Protein AF-A0A3D5RNF2-F1 (afdb_monomer)

Mean predicted aligned error: 14.98 Å

Radius of gyration: 21.88 Å; Cα contacts (8 Å, |Δi|>4): 64; chains: 1; bounding box: 48×27×58 Å

Nearest PDB structures (foldseek):
  5d80-assembly1_G  TM=3.522E-01  e=6.491E+00  Saccharomyces cerevisiae S288C
  8yt8-assembly1_G  TM=2.826E-01  e=9.475E+00  Mus musculus

Sequence (80 aa):
MKASSIFFAVFAAITAAVFIFAPDRLPSGVGITPVPIEAYARPSIFGQGQVAGLKNSTGKTLHNVEISLFEADGKMIKGA

Solvent-accessible surface area (backbone atoms only — not comparable to full-atom values): 5378 Å² total; per-residue (Å²): 133,83,82,54,69,64,58,56,53,52,50,50,52,53,51,52,48,39,60,73,77,38,50,88,75,43,63,95,81,54,68,89,73,87,70,70,72,46,79,45,79,41,78,30,92,82,79,66,65,73,38,80,46,79,42,60,85,79,76,66,87,86,75,92,79,77,50,74,43,62,46,98,88,68,51,75,76,50,75,93

Secondary structure (DSSP, 8-state):
----HHHHHHHHHHHHHHHHH-GGGS-TTSS--PPPEEEEEEE-TTSSSEEEEEEETT-PPP-S---EEE-TTS-EEEE-

Structure (mmCIF, N/CA/C/O backbone):
data_AF-A0A3D5RNF2-F1
#
_entry.id   AF-A0A3D5RNF2-F1
#
loop_
_atom_site.group_PDB
_atom_site.id
_atom_site.type_symbol
_atom_site.label_atom_id
_atom_site.label_alt_id
_atom_site.label_comp_id
_atom_site.label_asym_id
_atom_site.label_entity_id
_atom_site.label_seq_id
_atom_site.pdbx_PDB_ins_code
_atom_site.Cartn_x
_atom_site.Cartn_y
_atom_site.Cartn_z
_atom_site.occupancy
_atom_site.B_iso_or_equiv
_atom_site.auth_seq_id
_atom_site.auth_comp_id
_atom_site.auth_asym_id
_atom_site.auth_atom_id
_atom_site.pdbx_PDB_model_num
ATOM 1 N N . MET A 1 1 ? 23.433 -22.522 -30.690 1.00 49.72 1 MET A N 1
ATOM 2 C CA . MET A 1 1 ? 23.240 -21.113 -31.102 1.00 49.72 1 MET A CA 1
ATOM 3 C C . MET A 1 1 ? 23.933 -20.229 -30.072 1.00 49.72 1 MET A C 1
ATOM 5 O O . MET A 1 1 ? 23.597 -20.348 -28.902 1.00 49.72 1 MET A O 1
ATOM 9 N N . LYS A 1 2 ? 24.950 -19.437 -30.444 1.00 53.69 2 LYS A N 1
ATOM 10 C CA . LYS A 1 2 ? 25.601 -18.509 -29.499 1.00 53.69 2 LYS A CA 1
ATOM 11 C C . LYS A 1 2 ? 24.617 -17.376 -29.215 1.00 53.69 2 LYS A 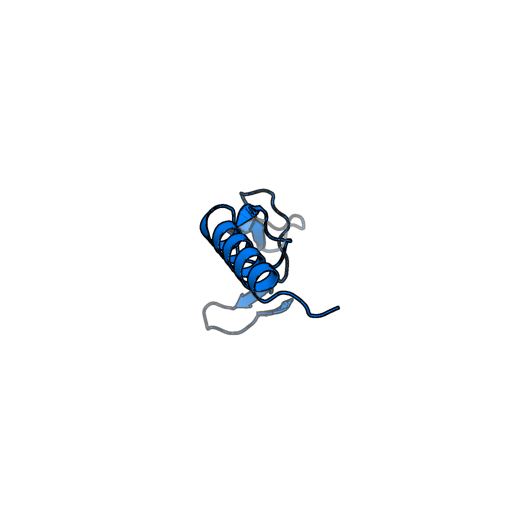C 1
ATOM 13 O O . LYS A 1 2 ? 24.240 -16.672 -30.147 1.00 53.69 2 LYS A O 1
ATOM 18 N N . ALA A 1 3 ? 24.172 -17.236 -27.968 1.00 55.69 3 ALA A N 1
ATOM 19 C CA . ALA A 1 3 ? 23.357 -16.098 -27.571 1.00 55.69 3 ALA A CA 1
ATOM 20 C C . ALA A 1 3 ? 24.184 -14.826 -27.818 1.00 55.69 3 ALA A C 1
ATOM 22 O O . ALA A 1 3 ? 25.239 -14.631 -27.217 1.00 55.69 3 ALA A O 1
ATOM 23 N N . SER A 1 4 ? 23.768 -14.036 -28.807 1.00 66.50 4 SER A N 1
ATOM 24 C CA . SER A 1 4 ? 24.463 -12.817 -29.217 1.00 66.50 4 SER A CA 1
ATOM 25 C C . SER A 1 4 ? 24.479 -11.839 -28.042 1.00 66.50 4 SER A C 1
ATOM 27 O O . SER A 1 4 ? 23.420 -11.520 -27.509 1.00 66.50 4 SER A O 1
ATOM 29 N N . SER A 1 5 ? 25.655 -11.355 -27.624 1.00 72.12 5 SER A N 1
ATOM 30 C CA . SER A 1 5 ? 25.787 -10.414 -26.495 1.00 72.12 5 SER A CA 1
ATOM 31 C C . SER A 1 5 ? 24.965 -9.133 -26.687 1.00 72.12 5 SER A C 1
ATOM 33 O O . SER A 1 5 ? 24.537 -8.513 -25.716 1.00 72.12 5 SER A O 1
ATOM 35 N N . ILE A 1 6 ? 24.671 -8.789 -27.943 1.00 80.81 6 ILE A N 1
ATOM 36 C CA . ILE A 1 6 ? 23.814 -7.669 -28.336 1.00 80.81 6 ILE A CA 1
ATOM 37 C C . ILE A 1 6 ? 22.383 -7.871 -27.828 1.00 80.81 6 ILE A C 1
ATOM 39 O O . ILE A 1 6 ? 21.768 -6.923 -27.351 1.00 80.81 6 ILE A O 1
ATOM 43 N N . PHE A 1 7 ? 21.861 -9.101 -27.872 1.00 81.75 7 PHE A N 1
ATOM 44 C CA . PHE A 1 7 ? 20.511 -9.397 -27.391 1.00 81.75 7 PHE A CA 1
ATOM 45 C C . PHE A 1 7 ? 20.372 -9.072 -25.899 1.00 81.75 7 PHE A C 1
ATOM 47 O O . PHE A 1 7 ? 19.434 -8.385 -25.502 1.00 81.75 7 PHE A O 1
ATOM 54 N N . PHE A 1 8 ? 21.340 -9.495 -25.082 1.00 82.69 8 PHE A N 1
ATOM 55 C CA . PHE A 1 8 ? 21.324 -9.214 -23.646 1.00 82.69 8 PHE A CA 1
ATOM 56 C C . PHE A 1 8 ? 21.511 -7.728 -23.335 1.00 82.69 8 PHE A C 1
ATOM 58 O O . PHE A 1 8 ? 20.852 -7.217 -22.434 1.00 82.69 8 PHE A O 1
ATOM 65 N N . ALA A 1 9 ? 22.352 -7.020 -24.095 1.00 83.31 9 ALA A N 1
ATOM 66 C CA . ALA A 1 9 ? 22.541 -5.580 -23.927 1.00 83.31 9 ALA A CA 1
ATOM 67 C C . ALA A 1 9 ? 21.254 -4.792 -24.229 1.00 83.31 9 ALA A C 1
ATOM 69 O O . ALA A 1 9 ? 20.852 -3.931 -23.445 1.00 83.31 9 ALA A O 1
ATOM 70 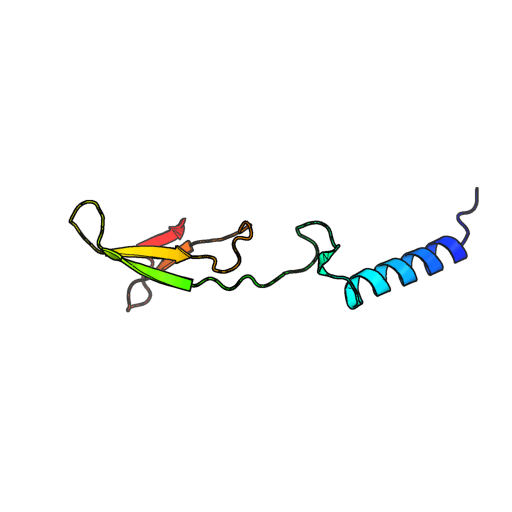N N . VAL A 1 10 ? 20.567 -5.129 -25.325 1.00 85.62 10 VAL A N 1
ATOM 71 C CA . VAL A 1 10 ? 19.285 -4.508 -25.694 1.00 85.62 10 VAL A CA 1
ATOM 72 C C . VAL A 1 10 ? 18.204 -4.846 -24.668 1.00 85.62 10 VAL A C 1
ATOM 74 O O . VAL A 1 10 ? 17.470 -3.961 -24.231 1.00 85.62 10 VAL A O 1
ATOM 77 N N . PHE A 1 11 ? 18.135 -6.102 -24.224 1.00 85.56 11 PHE A N 1
ATOM 78 C CA . PHE A 1 11 ? 17.177 -6.526 -23.206 1.00 85.56 11 PHE A CA 1
ATOM 79 C C . PHE A 1 11 ? 17.383 -5.791 -21.872 1.00 85.56 11 PHE A C 1
ATOM 81 O O . PHE A 1 11 ? 16.417 -5.313 -21.273 1.00 85.56 11 PHE A O 1
ATOM 88 N N . ALA A 1 12 ? 18.633 -5.636 -21.427 1.00 85.44 12 ALA A N 1
ATOM 89 C CA . ALA A 1 12 ? 18.960 -4.909 -20.203 1.00 85.44 12 ALA A CA 1
ATOM 90 C C . ALA A 1 12 ? 18.580 -3.422 -20.294 1.00 85.44 12 ALA A C 1
ATOM 92 O O . ALA A 1 12 ? 18.004 -2.881 -19.350 1.00 85.44 12 ALA A O 1
ATOM 93 N N . ALA A 1 13 ? 18.833 -2.779 -21.439 1.00 87.38 13 ALA A N 1
ATOM 94 C CA . ALA A 1 13 ? 18.468 -1.381 -21.666 1.00 87.38 13 ALA A CA 1
ATOM 95 C C . ALA A 1 13 ?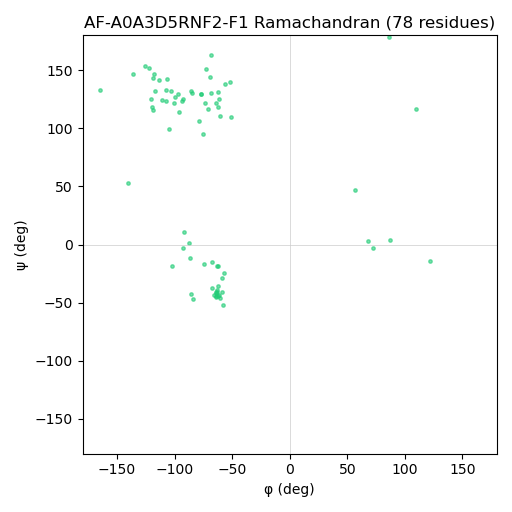 16.945 -1.163 -21.634 1.00 87.38 13 ALA A C 1
ATOM 97 O O . ALA A 1 13 ? 16.467 -0.240 -20.975 1.00 87.38 13 ALA A O 1
ATOM 98 N N . ILE A 1 14 ? 16.175 -2.042 -22.288 1.00 86.19 14 ILE A N 1
ATOM 99 C CA . ILE A 1 14 ? 14.705 -1.994 -22.257 1.00 86.19 14 ILE A CA 1
ATOM 100 C C . ILE A 1 14 ? 14.197 -2.206 -20.830 1.00 86.19 14 ILE A C 1
ATOM 102 O O . ILE A 1 14 ? 13.336 -1.461 -20.366 1.00 86.19 14 ILE A O 1
ATOM 106 N N . THR A 1 15 ? 14.762 -3.182 -20.117 1.00 82.31 15 THR A N 1
ATOM 107 C CA . THR A 1 15 ? 14.392 -3.469 -18.727 1.00 82.31 15 THR A CA 1
ATOM 108 C C . THR A 1 15 ? 14.613 -2.234 -17.852 1.00 82.31 15 THR A C 1
ATOM 110 O O . THR A 1 15 ? 13.672 -1.770 -17.214 1.00 82.31 15 THR A O 1
ATOM 113 N N . ALA A 1 16 ? 15.805 -1.630 -17.889 1.00 83.44 16 ALA A N 1
ATOM 114 C CA . ALA A 1 16 ? 16.110 -0.421 -17.123 1.00 83.44 16 ALA A CA 1
ATOM 115 C C . ALA A 1 16 ? 15.170 0.751 -17.462 1.00 83.44 16 ALA A C 1
ATOM 117 O O . ALA A 1 16 ? 14.696 1.442 -16.561 1.00 83.44 16 ALA A O 1
ATOM 118 N N . ALA A 1 17 ? 14.844 0.948 -18.742 1.00 83.44 17 ALA A N 1
ATOM 119 C CA . ALA A 1 17 ? 13.922 1.999 -19.163 1.00 83.44 17 ALA A CA 1
ATOM 120 C C . ALA A 1 17 ? 12.503 1.796 -18.601 1.00 83.44 17 ALA A C 1
ATOM 122 O O . ALA A 1 17 ? 11.884 2.758 -18.150 1.00 83.44 17 ALA A O 1
ATOM 123 N N . VAL A 1 18 ? 11.998 0.558 -18.569 1.00 80.19 18 VAL A N 1
ATOM 124 C CA . VAL A 1 18 ? 10.684 0.249 -17.976 1.00 80.19 18 VAL A CA 1
ATOM 125 C C . VAL A 1 18 ? 10.680 0.538 -16.474 1.00 80.19 18 VAL A C 1
ATOM 127 O O . VAL A 1 18 ? 9.727 1.139 -15.984 1.00 80.19 18 VAL A O 1
ATOM 130 N N . PHE A 1 19 ? 11.758 0.199 -15.760 1.00 76.12 19 PHE A N 1
ATOM 131 C CA . PHE A 1 19 ? 11.887 0.499 -14.329 1.00 76.12 19 PHE A CA 1
ATOM 132 C C . PHE A 1 19 ? 11.884 2.004 -14.020 1.00 76.12 19 PHE A C 1
ATOM 134 O O . PHE A 1 19 ? 11.343 2.405 -12.992 1.00 76.12 19 PHE A O 1
ATOM 141 N N . ILE A 1 20 ? 12.469 2.834 -14.890 1.00 76.81 20 ILE A N 1
ATOM 142 C CA . ILE A 1 20 ? 12.569 4.288 -14.676 1.00 76.81 20 ILE A CA 1
ATOM 143 C C . ILE A 1 20 ? 11.291 5.013 -15.118 1.00 76.81 20 ILE A C 1
ATOM 145 O O . ILE A 1 20 ? 10.785 5.866 -14.394 1.00 76.81 20 ILE A O 1
ATOM 149 N N . PHE A 1 21 ? 10.776 4.699 -16.310 1.00 76.94 21 PHE A N 1
ATOM 150 C CA . PHE A 1 21 ? 9.726 5.494 -16.962 1.00 76.94 21 PHE A CA 1
ATOM 151 C C . PHE A 1 21 ? 8.321 4.899 -16.859 1.00 76.94 21 PHE A C 1
ATOM 153 O O . PHE A 1 21 ? 7.346 5.611 -17.089 1.00 76.94 21 PHE A O 1
ATOM 160 N N . ALA A 1 22 ? 8.191 3.609 -16.552 1.00 72.62 22 ALA A N 1
ATOM 161 C CA . ALA A 1 22 ? 6.896 2.939 -16.468 1.00 72.62 22 ALA A CA 1
ATOM 162 C C . ALA A 1 22 ? 6.825 1.944 -15.294 1.00 72.62 22 ALA A C 1
ATOM 164 O O . ALA A 1 22 ? 6.441 0.788 -15.505 1.00 72.62 22 ALA A O 1
ATOM 165 N N . PRO A 1 23 ? 7.151 2.374 -14.057 1.00 65.00 23 PRO A N 1
ATOM 166 C CA . PRO A 1 23 ? 7.137 1.490 -12.892 1.00 65.00 23 PRO A CA 1
ATOM 167 C C . PRO A 1 23 ? 5.753 0.872 -12.638 1.00 65.00 23 PRO A C 1
ATOM 169 O O . PRO A 1 23 ? 5.668 -0.262 -12.185 1.00 65.00 23 PRO A O 1
ATOM 172 N N . ASP A 1 24 ? 4.667 1.551 -13.023 1.00 64.19 24 ASP A N 1
ATOM 173 C CA . ASP A 1 24 ? 3.292 1.040 -12.899 1.00 64.19 24 ASP A CA 1
ATOM 174 C C . ASP A 1 24 ? 2.982 -0.164 -13.809 1.00 64.19 24 ASP A C 1
ATOM 176 O O . ASP A 1 24 ? 1.961 -0.827 -13.631 1.00 64.19 24 ASP A O 1
ATOM 180 N N . ARG A 1 25 ? 3.828 -0.442 -14.813 1.00 68.94 25 ARG A N 1
ATOM 181 C CA . ARG A 1 25 ? 3.686 -1.595 -15.723 1.00 68.94 25 ARG A CA 1
ATOM 182 C C . ARG A 1 25 ? 4.450 -2.827 -15.250 1.00 68.94 25 ARG A C 1
ATOM 184 O O . ARG A 1 25 ? 4.397 -3.864 -15.913 1.00 68.94 25 ARG A O 1
ATOM 191 N N . LEU A 1 26 ? 5.183 -2.716 -14.146 1.00 65.44 26 LEU A N 1
ATOM 192 C CA . LEU A 1 26 ? 5.851 -3.855 -13.540 1.00 65.44 26 LEU A CA 1
ATOM 193 C C . LEU A 1 26 ? 4.799 -4.804 -12.934 1.00 65.44 26 LEU A C 1
ATOM 195 O O . LEU A 1 26 ? 3.768 -4.343 -12.437 1.00 65.44 26 LEU A O 1
ATOM 199 N N . PRO A 1 27 ? 5.020 -6.132 -12.981 1.00 60.03 27 PRO A N 1
ATOM 200 C CA . PRO A 1 27 ? 4.1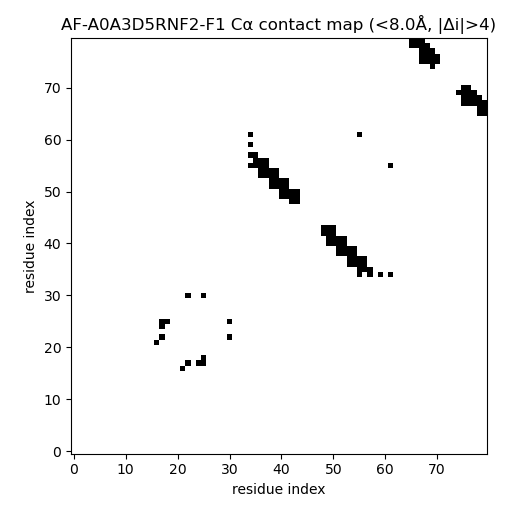37 -7.092 -12.328 1.00 60.03 27 PRO A CA 1
ATOM 201 C C . PRO A 1 27 ? 3.931 -6.710 -10.861 1.00 60.03 27 PRO A C 1
ATOM 203 O O . PRO A 1 27 ? 4.886 -6.317 -10.189 1.00 60.03 27 PRO A O 1
ATOM 206 N N . SER A 1 28 ? 2.701 -6.846 -10.359 1.00 53.50 28 SER A N 1
ATOM 207 C CA . SER A 1 28 ? 2.367 -6.568 -8.959 1.00 53.50 28 SER A CA 1
ATOM 208 C C . SER A 1 28 ? 3.342 -7.3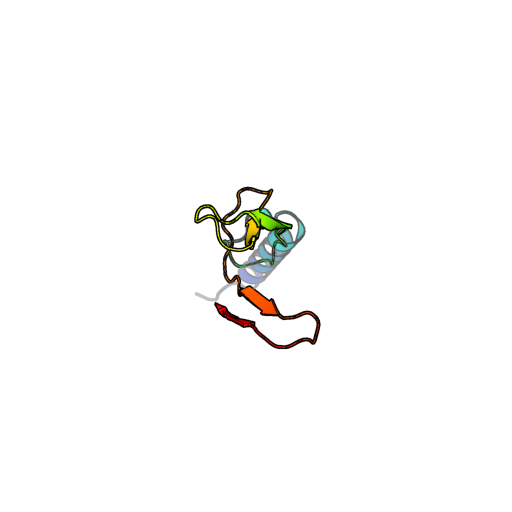06 -8.032 1.00 53.50 28 SER A C 1
ATOM 210 O O . SER A 1 28 ? 3.322 -8.535 -7.977 1.00 53.50 28 SER A O 1
ATOM 212 N N . GLY A 1 29 ? 4.220 -6.563 -7.351 1.00 53.38 29 GLY A N 1
ATOM 213 C CA . GLY A 1 29 ? 5.291 -7.106 -6.504 1.00 53.38 29 GLY A CA 1
ATOM 214 C C . GLY A 1 29 ? 6.709 -6.676 -6.896 1.00 53.38 29 GLY A C 1
ATOM 215 O O . GLY A 1 29 ? 7.621 -6.809 -6.083 1.00 53.38 29 GLY A O 1
ATOM 216 N N . VAL A 1 30 ? 6.912 -6.115 -8.093 1.00 51.69 30 VAL A N 1
ATOM 217 C CA . VAL A 1 30 ? 8.189 -5.516 -8.504 1.00 51.69 30 VAL A CA 1
ATOM 218 C C . VAL A 1 30 ? 8.044 -3.996 -8.456 1.00 51.69 30 VAL A C 1
ATOM 220 O O . VAL A 1 30 ? 7.471 -3.384 -9.348 1.00 51.69 30 VAL A O 1
ATOM 223 N N . GLY A 1 31 ? 8.536 -3.398 -7.372 1.00 52.44 31 GLY A N 1
ATOM 224 C CA . GLY A 1 31 ? 8.316 -1.991 -7.039 1.00 52.44 31 GLY A CA 1
ATOM 225 C C . GLY A 1 31 ? 7.391 -1.866 -5.834 1.00 52.44 31 GLY A C 1
ATOM 226 O O . GLY A 1 31 ? 6.235 -2.279 -5.864 1.00 52.44 31 GLY A O 1
ATOM 227 N N . ILE A 1 32 ? 7.916 -1.313 -4.743 1.00 56.88 32 ILE A N 1
ATOM 228 C CA . ILE A 1 32 ? 7.113 -0.980 -3.569 1.00 56.88 32 ILE A CA 1
ATOM 229 C C . ILE A 1 32 ? 6.349 0.284 -3.953 1.00 56.88 32 ILE A C 1
ATOM 231 O O . ILE A 1 32 ? 6.909 1.374 -3.895 1.00 56.88 32 ILE A O 1
ATOM 235 N N . THR A 1 33 ? 5.109 0.163 -4.424 1.00 57.91 33 THR A N 1
ATOM 236 C CA . THR A 1 33 ? 4.243 1.339 -4.542 1.00 57.91 33 THR A CA 1
ATOM 237 C C . THR A 1 33 ? 3.705 1.625 -3.143 1.00 57.91 33 THR A C 1
ATOM 239 O O . THR A 1 33 ? 2.871 0.851 -2.668 1.00 57.91 33 THR A O 1
ATOM 242 N N . PRO A 1 34 ? 4.175 2.671 -2.438 1.00 58.62 34 PRO A N 1
ATOM 243 C CA . PRO A 1 34 ? 3.609 3.009 -1.146 1.00 58.62 34 PRO A CA 1
ATOM 244 C C . PRO A 1 34 ? 2.140 3.366 -1.357 1.00 58.62 34 PRO A C 1
ATOM 246 O O . PRO A 1 34 ? 1.796 4.285 -2.100 1.00 58.62 34 PRO A O 1
ATOM 249 N N . VAL A 1 35 ? 1.265 2.588 -0.734 1.00 64.38 35 VAL A N 1
ATOM 250 C CA . VAL A 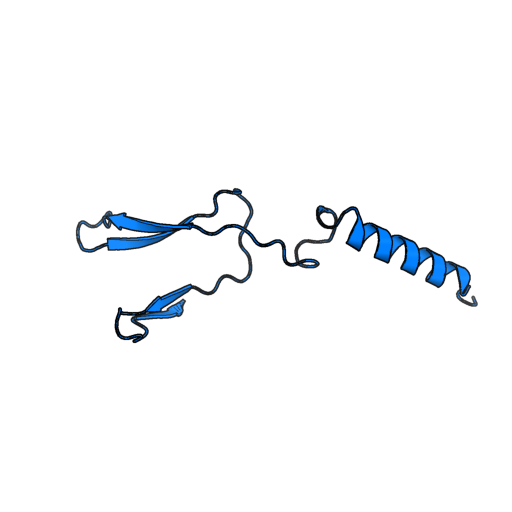1 35 ? -0.162 2.868 -0.710 1.00 64.38 35 VAL A CA 1
ATOM 251 C C . VAL A 1 35 ? -0.432 3.674 0.557 1.00 64.38 35 VAL A C 1
ATOM 253 O O . VAL A 1 35 ? -0.048 3.220 1.635 1.00 64.38 35 VAL A O 1
ATOM 256 N N . PRO A 1 36 ? -1.059 4.858 0.472 1.00 63.62 36 PRO A N 1
ATOM 257 C CA . PRO A 1 36 ? -1.448 5.592 1.665 1.00 63.62 36 PRO A CA 1
ATOM 258 C C . PRO A 1 36 ? -2.492 4.779 2.439 1.00 63.62 36 PRO A C 1
ATOM 260 O O . PRO A 1 36 ? -3.545 4.418 1.907 1.00 63.62 36 PRO A O 1
ATOM 263 N N . ILE A 1 37 ? -2.174 4.475 3.696 1.00 70.31 37 ILE A N 1
ATOM 264 C CA . ILE A 1 37 ? -3.064 3.788 4.629 1.00 70.31 37 ILE A CA 1
ATOM 265 C C . ILE A 1 37 ? -3.469 4.796 5.699 1.00 70.31 37 ILE A C 1
ATOM 267 O O . ILE A 1 37 ? -2.621 5.379 6.371 1.00 70.31 37 ILE A O 1
ATOM 271 N N . GLU A 1 38 ? -4.771 4.985 5.863 1.00 73.44 38 GLU A N 1
ATOM 272 C CA . GLU A 1 38 ? -5.340 5.815 6.920 1.00 73.44 38 GLU A CA 1
ATOM 273 C C . GLU A 1 38 ? -5.842 4.910 8.046 1.00 73.44 38 GLU A C 1
ATOM 275 O O . GLU A 1 38 ? -6.697 4.045 7.831 1.00 73.44 38 GLU A O 1
ATOM 280 N N . ALA A 1 39 ? -5.315 5.105 9.255 1.00 74.88 39 ALA A N 1
ATOM 281 C CA . ALA A 1 39 ? -5.848 4.477 10.456 1.00 74.88 39 ALA A CA 1
ATOM 282 C C . ALA A 1 39 ? -6.989 5.337 11.011 1.00 74.88 39 ALA A C 1
ATOM 284 O O . ALA A 1 39 ? -6.848 6.551 11.156 1.00 74.88 39 ALA A O 1
ATOM 285 N N . TYR A 1 40 ? -8.120 4.715 11.331 1.00 76.69 40 TYR A N 1
ATOM 286 C CA . TYR A 1 40 ? -9.264 5.404 11.918 1.00 76.69 40 TYR A CA 1
ATOM 287 C C . TYR A 1 40 ? -9.858 4.589 13.063 1.00 76.69 40 TYR A C 1
ATOM 289 O O . TYR A 1 40 ? -9.874 3.359 13.032 1.00 76.69 40 TYR A O 1
ATOM 297 N N . ALA A 1 41 ? -10.378 5.281 14.072 1.00 75.56 41 ALA A N 1
ATOM 298 C CA . ALA A 1 41 ? -11.183 4.675 15.122 1.00 75.56 41 ALA A CA 1
ATOM 299 C C . ALA A 1 41 ? -12.660 4.859 14.771 1.00 75.56 41 ALA A C 1
ATOM 301 O O . ALA A 1 41 ? -13.098 5.970 14.462 1.00 75.56 41 ALA A O 1
ATOM 302 N N . ARG A 1 42 ? -13.441 3.780 14.817 1.00 76.19 42 ARG A N 1
ATOM 303 C CA . ARG A 1 42 ? -14.901 3.852 14.705 1.00 76.19 42 ARG A CA 1
ATOM 304 C C . ARG A 1 42 ? -15.575 3.244 15.935 1.00 76.19 42 ARG A C 1
ATOM 306 O O . ARG A 1 42 ? -15.016 2.321 16.533 1.00 76.19 42 ARG A O 1
ATOM 313 N N . PRO A 1 43 ? -16.784 3.697 16.298 1.00 74.44 43 PRO A N 1
ATOM 314 C CA . PRO A 1 43 ? -17.590 3.014 17.300 1.00 74.44 43 PRO A CA 1
ATOM 315 C C . PRO A 1 43 ? -17.821 1.555 16.894 1.00 74.44 43 PRO A C 1
ATOM 317 O O . PRO A 1 43 ? -18.074 1.257 15.721 1.00 74.44 43 PRO A O 1
ATOM 320 N N . SER A 1 44 ? -17.722 0.638 17.853 1.00 72.88 44 SER A N 1
ATOM 321 C CA . SER A 1 44 ? -18.092 -0.755 17.624 1.00 72.88 44 SER A CA 1
ATOM 322 C C . SER A 1 44 ? -19.579 -0.860 17.285 1.00 72.88 44 SER A C 1
ATOM 324 O O . SER A 1 44 ? -20.431 -0.338 18.000 1.00 72.88 44 SER A O 1
ATOM 326 N N . ILE A 1 45 ? -19.894 -1.593 16.216 1.00 70.75 45 ILE A N 1
ATOM 327 C CA . ILE A 1 45 ? -21.276 -1.912 15.815 1.00 70.75 45 ILE A CA 1
ATOM 328 C C . ILE A 1 45 ? -21.999 -2.766 16.868 1.00 70.75 45 ILE A C 1
ATOM 330 O O . ILE A 1 45 ? -23.223 -2.805 16.886 1.00 70.75 45 ILE A O 1
ATOM 334 N N . PHE A 1 46 ? -21.251 -3.414 17.768 1.00 73.44 46 PHE A N 1
ATOM 335 C CA . PHE A 1 46 ? -21.784 -4.216 18.870 1.00 73.44 46 PHE A CA 1
ATOM 336 C C . PHE A 1 46 ? -21.962 -3.417 20.173 1.00 73.44 46 PHE A C 1
ATOM 338 O O . PHE A 1 46 ? -22.181 -4.002 21.229 1.00 73.44 46 PHE A O 1
ATOM 345 N N . GLY A 1 47 ? -21.843 -2.084 20.132 1.00 60.12 47 GLY A N 1
ATOM 346 C CA . GLY A 1 47 ? -22.137 -1.211 21.275 1.00 60.12 47 GLY A CA 1
ATOM 347 C C . GLY A 1 47 ? -21.115 -1.250 22.418 1.00 60.12 47 GLY A C 1
ATOM 348 O O . GLY A 1 47 ? -21.240 -0.477 23.363 1.00 60.12 47 GLY A O 1
ATOM 349 N N . GLN A 1 48 ? -20.081 -2.091 22.334 1.00 64.88 48 GLN A N 1
ATOM 350 C CA . GLN A 1 48 ? -18.970 -2.125 23.285 1.00 64.88 48 GLN A CA 1
ATOM 351 C C . GLN A 1 48 ? -17.643 -1.833 22.579 1.00 64.88 48 GLN A C 1
ATOM 353 O O . GLN A 1 48 ? -17.217 -2.575 21.692 1.00 64.88 48 GLN A O 1
ATOM 358 N N . GLY A 1 49 ? -16.991 -0.746 22.998 1.00 69.75 49 GLY A N 1
ATOM 359 C CA . GLY A 1 49 ? -15.628 -0.387 22.603 1.00 69.75 49 GLY A CA 1
ATOM 360 C C . GLY A 1 49 ? -15.491 0.413 21.303 1.00 69.75 49 GLY A C 1
ATOM 361 O O . GLY A 1 49 ? -16.460 0.733 20.610 1.00 69.75 49 GLY A O 1
ATOM 362 N N . GLN A 1 50 ? -14.241 0.747 20.983 1.00 67.06 50 GLN A N 1
ATOM 363 C CA . GLN A 1 50 ? -13.831 1.339 19.711 1.00 67.06 50 GLN A CA 1
ATOM 364 C C . GLN A 1 50 ? -13.101 0.286 18.878 1.00 67.06 50 GLN A C 1
ATOM 366 O O . GLN A 1 50 ? -12.353 -0.533 19.409 1.00 67.06 50 GLN A O 1
ATOM 371 N N . VAL A 1 51 ? -13.324 0.306 17.568 1.00 72.88 51 VAL A N 1
ATOM 372 C CA . VAL A 1 51 ? -12.637 -0.556 16.608 1.00 72.88 51 VAL A CA 1
ATOM 373 C C . VAL A 1 51 ? -11.658 0.304 15.826 1.00 72.88 51 VAL A C 1
ATOM 375 O O . VAL A 1 51 ? -12.064 1.280 15.192 1.00 72.88 51 VAL A O 1
ATOM 378 N N . ALA A 1 52 ? -10.382 -0.070 15.855 1.00 74.06 52 ALA A N 1
ATOM 379 C CA . ALA A 1 52 ? -9.390 0.464 14.935 1.00 74.06 52 ALA A CA 1
ATOM 380 C C . ALA A 1 52 ? -9.565 -0.206 13.566 1.00 74.06 52 ALA A C 1
ATOM 382 O O . ALA A 1 52 ? -9.667 -1.430 13.469 1.00 74.06 52 ALA A O 1
ATOM 383 N N . GLY A 1 53 ? -9.635 0.599 12.515 1.00 72.44 53 GLY A N 1
ATOM 384 C CA . GLY A 1 53 ? -9.710 0.149 11.134 1.00 72.44 53 GLY A CA 1
ATOM 385 C C . GLY A 1 53 ? -8.605 0.779 10.302 1.00 72.44 53 GLY A C 1
ATOM 386 O O . GLY A 1 53 ? -8.130 1.875 10.598 1.00 72.44 53 GLY A O 1
ATOM 387 N N . LEU A 1 54 ? -8.221 0.084 9.237 1.00 75.88 54 LEU A N 1
ATOM 388 C CA . LEU A 1 54 ? -7.342 0.610 8.200 1.00 75.88 54 LEU A CA 1
ATOM 389 C C . LEU A 1 54 ? -8.179 0.873 6.951 1.00 75.88 54 LEU A C 1
ATOM 391 O O . LEU A 1 54 ? -8.990 0.032 6.548 1.00 75.88 54 LEU A O 1
ATOM 395 N N . LYS A 1 55 ? -8.013 2.047 6.348 1.00 74.75 55 LYS A N 1
ATOM 396 C CA . LYS A 1 55 ? -8.642 2.414 5.081 1.00 74.75 55 LYS A CA 1
ATOM 397 C C . LYS A 1 55 ? -7.561 2.665 4.046 1.00 74.75 55 LYS A C 1
ATOM 399 O O . LYS A 1 55 ? -6.621 3.414 4.286 1.00 74.75 55 LYS A O 1
ATOM 404 N N . ASN A 1 56 ? -7.740 2.072 2.872 1.00 77.38 56 ASN A N 1
ATOM 405 C CA . ASN A 1 56 ? -6.983 2.444 1.689 1.00 77.38 56 ASN A CA 1
ATOM 406 C C . ASN A 1 56 ? -7.806 3.434 0.853 1.00 77.38 56 ASN A C 1
ATOM 408 O O . ASN A 1 56 ? -8.846 3.063 0.304 1.00 77.38 56 ASN A O 1
ATOM 412 N N . SER A 1 57 ? -7.343 4.678 0.732 1.00 70.19 57 SER A N 1
ATOM 413 C CA . SER A 1 57 ? -8.005 5.724 -0.060 1.00 70.19 57 SER A CA 1
ATOM 414 C C . SER A 1 57 ? -7.846 5.541 -1.576 1.00 70.19 57 SER A C 1
ATOM 416 O O . SER A 1 57 ? -8.623 6.104 -2.343 1.00 70.19 57 SER A O 1
ATOM 418 N N . THR A 1 58 ? -6.898 4.712 -2.023 1.00 70.56 58 THR A N 1
ATOM 419 C CA . THR A 1 58 ? -6.619 4.470 -3.453 1.00 70.56 58 THR A CA 1
ATOM 420 C C . THR A 1 58 ? -7.467 3.366 -4.083 1.00 70.56 58 THR A C 1
ATOM 422 O O . THR A 1 58 ? -7.425 3.187 -5.297 1.00 70.56 58 THR A O 1
ATOM 425 N N . GLY A 1 59 ? -8.189 2.577 -3.279 1.00 68.62 59 GLY A N 1
ATOM 426 C CA . GLY A 1 59 ? -8.968 1.428 -3.760 1.00 68.62 59 GLY A CA 1
ATOM 427 C C . GLY A 1 59 ? -8.134 0.252 -4.295 1.00 68.62 59 GLY A C 1
ATOM 428 O O . GLY A 1 59 ? -8.708 -0.729 -4.761 1.00 68.62 59 GLY A O 1
ATOM 429 N N . LYS A 1 60 ? -6.796 0.319 -4.229 1.00 71.25 60 LYS A N 1
ATOM 430 C CA . LYS A 1 60 ? -5.904 -0.786 -4.611 1.00 71.25 60 LYS A CA 1
ATOM 431 C C . LYS A 1 60 ? -5.944 -1.919 -3.575 1.00 71.25 60 LYS A C 1
ATOM 433 O O . LYS A 1 60 ? -6.147 -1.688 -2.383 1.00 71.25 60 LYS A O 1
ATOM 438 N N . THR A 1 61 ? -5.709 -3.153 -4.004 1.00 68.25 61 THR A N 1
ATOM 439 C CA . THR A 1 61 ? -5.564 -4.272 -3.066 1.00 68.25 61 THR A CA 1
ATOM 440 C C . THR A 1 61 ? -4.278 -4.103 -2.261 1.00 68.25 61 THR A C 1
ATOM 442 O O . THR A 1 61 ? -3.214 -3.854 -2.827 1.00 68.25 61 THR A O 1
ATOM 445 N N . LEU A 1 62 ? -4.378 -4.220 -0.937 1.00 68.75 62 LEU A N 1
ATOM 446 C CA . LEU A 1 62 ? -3.212 -4.256 -0.064 1.00 68.75 62 LEU A CA 1
ATOM 447 C C . LEU A 1 62 ? -2.686 -5.695 0.006 1.00 68.75 62 LEU A C 1
ATOM 449 O O . LEU A 1 62 ? -3.451 -6.624 0.256 1.00 68.75 62 LEU A O 1
ATOM 453 N N . HIS A 1 63 ? -1.384 -5.869 -0.198 1.00 68.62 63 HIS A N 1
ATOM 454 C CA . HIS A 1 63 ? -0.687 -7.146 -0.046 1.00 68.62 63 HIS A CA 1
ATOM 455 C C . HIS A 1 63 ? 0.355 -7.008 1.068 1.00 68.62 63 HIS A C 1
ATOM 457 O O . HIS A 1 63 ? 0.941 -5.938 1.213 1.00 68.62 63 HIS A O 1
ATOM 463 N N . ASN A 1 64 ? 0.601 -8.084 1.824 1.00 68.44 64 ASN A N 1
ATOM 464 C CA . ASN A 1 64 ? 1.619 -8.143 2.886 1.00 68.44 64 ASN A CA 1
ATOM 465 C C . ASN A 1 64 ? 1.447 -7.072 3.981 1.00 68.44 64 ASN A C 1
ATOM 467 O O . ASN A 1 64 ? 2.404 -6.395 4.348 1.00 68.44 64 ASN A O 1
ATOM 471 N N . VAL A 1 65 ? 0.221 -6.897 4.482 1.00 66.62 65 VAL A N 1
ATOM 472 C CA . VAL A 1 65 ? -0.057 -5.988 5.604 1.00 66.62 65 VAL A CA 1
ATOM 473 C C . VAL A 1 65 ? -0.024 -6.773 6.906 1.00 66.62 65 VAL A C 1
ATOM 475 O O . VAL A 1 65 ? -0.793 -7.716 7.061 1.00 66.62 65 VAL A O 1
ATOM 478 N N . GLU A 1 66 ? 0.829 -6.347 7.831 1.00 68.31 66 GLU A N 1
ATOM 479 C CA . GLU A 1 66 ? 0.840 -6.799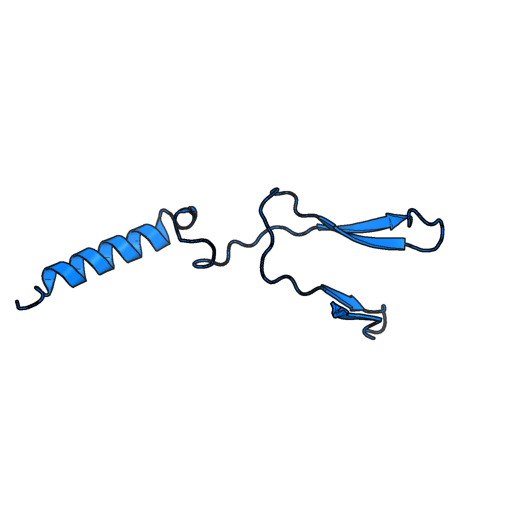 9.223 1.00 68.31 66 GLU A CA 1
ATOM 480 C C . GLU A 1 66 ? 0.204 -5.712 10.095 1.00 68.31 66 GLU A C 1
ATOM 482 O O . GLU A 1 66 ? 0.523 -4.525 9.941 1.00 68.31 66 GLU A O 1
ATOM 487 N N . ILE A 1 67 ? -0.724 -6.091 10.978 1.00 69.75 67 ILE A N 1
ATOM 488 C CA . ILE A 1 67 ? -1.430 -5.138 11.842 1.00 69.75 67 ILE A CA 1
ATOM 489 C C . ILE A 1 67 ? -1.126 -5.467 13.300 1.00 69.75 67 ILE A C 1
ATOM 491 O O . ILE A 1 67 ? -1.560 -6.492 13.824 1.00 69.75 67 ILE A O 1
ATOM 495 N N . SER A 1 68 ? -0.458 -4.535 13.978 1.00 71.31 68 SER A N 1
ATOM 496 C CA . SER A 1 68 ? -0.118 -4.650 15.398 1.00 71.31 68 SER A CA 1
ATOM 497 C C . SER A 1 68 ? -0.722 -3.496 16.190 1.00 71.31 68 SER A C 1
ATOM 499 O O . SER A 1 68 ? -0.520 -2.323 15.871 1.00 71.31 68 SER A O 1
ATOM 501 N N . LEU A 1 69 ? -1.489 -3.835 17.225 1.00 71.38 69 LEU A N 1
ATOM 502 C CA . LEU A 1 69 ? -2.104 -2.886 18.153 1.00 71.38 69 LEU A CA 1
ATOM 503 C C . LEU A 1 69 ? -1.272 -2.802 19.431 1.00 71.38 69 LEU A C 1
ATOM 505 O O . LEU A 1 69 ? -1.035 -3.824 20.077 1.00 71.38 69 LEU A O 1
ATOM 509 N N . PHE A 1 70 ? -0.891 -1.585 19.813 1.00 74.00 70 PHE A N 1
ATOM 510 C CA . PHE A 1 70 ? -0.120 -1.299 21.022 1.00 74.00 70 PHE A CA 1
ATOM 511 C C . PHE A 1 70 ? -0.913 -0.389 21.971 1.00 74.00 70 PHE A C 1
ATOM 513 O O . PHE A 1 70 ? -1.628 0.510 21.524 1.00 74.00 70 PHE A O 1
ATOM 520 N N . GLU A 1 71 ? -0.785 -0.622 23.276 1.00 76.00 71 GLU A N 1
ATOM 521 C CA . GLU A 1 71 ? -1.171 0.321 24.329 1.00 76.00 71 GLU A CA 1
ATOM 522 C C . GLU A 1 71 ? -0.236 1.542 24.319 1.00 76.00 71 GLU A C 1
ATOM 524 O O . GLU A 1 71 ? 0.854 1.520 23.744 1.00 76.00 71 GLU A O 1
ATOM 529 N N . ALA A 1 72 ? -0.659 2.632 24.967 1.00 74.69 72 ALA A N 1
ATOM 530 C CA . ALA A 1 72 ? 0.126 3.867 25.051 1.00 74.69 72 ALA A CA 1
ATOM 531 C C . ALA A 1 72 ? 1.477 3.690 25.777 1.00 74.69 72 ALA A C 1
ATOM 533 O O . ALA A 1 72 ? 2.372 4.515 25.613 1.00 74.69 72 ALA A O 1
ATOM 534 N N . ASP A 1 73 ? 1.629 2.620 26.559 1.00 82.06 73 ASP A N 1
ATOM 535 C CA . ASP A 1 73 ? 2.867 2.218 27.234 1.00 82.06 73 ASP A CA 1
ATOM 536 C C . ASP A 1 73 ? 3.778 1.325 26.362 1.00 82.06 73 ASP A C 1
ATOM 538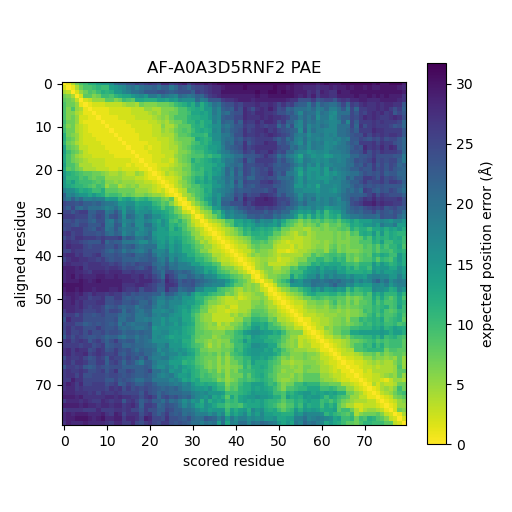 O O . ASP A 1 73 ? 4.847 0.904 26.804 1.00 82.06 73 ASP A O 1
ATOM 542 N N . GLY A 1 74 ? 3.374 1.047 25.118 1.00 74.62 74 GLY A N 1
ATOM 543 C CA . GLY A 1 74 ? 4.109 0.217 24.166 1.00 74.62 74 GLY A CA 1
ATOM 544 C C . GLY A 1 74 ? 3.821 -1.283 24.269 1.00 74.62 74 GLY A C 1
ATOM 545 O O . GLY A 1 74 ? 4.433 -2.066 23.539 1.00 74.62 74 GLY A O 1
ATOM 546 N N . LYS A 1 75 ? 2.896 -1.721 25.130 1.00 80.12 75 LYS A N 1
ATOM 547 C CA . LYS A 1 75 ? 2.538 -3.138 25.253 1.00 80.12 75 LYS A CA 1
ATOM 548 C C . LYS A 1 75 ? 1.639 -3.592 24.098 1.00 80.12 75 LYS A C 1
ATOM 550 O O . LYS A 1 75 ? 0.618 -2.978 23.809 1.00 80.12 75 LYS A O 1
ATOM 555 N N . MET A 1 76 ? 1.989 -4.695 23.433 1.00 71.06 76 MET A N 1
ATOM 556 C CA . MET A 1 76 ? 1.189 -5.230 22.325 1.00 71.06 76 MET A CA 1
ATOM 557 C C . MET A 1 76 ? -0.096 -5.897 22.840 1.00 71.06 76 MET A C 1
ATOM 559 O O . MET A 1 76 ? -0.040 -6.847 23.621 1.00 71.06 76 MET A O 1
ATOM 563 N N . ILE A 1 77 ? -1.248 -5.414 22.372 1.00 70.75 77 ILE A N 1
ATOM 564 C CA . ILE A 1 77 ? -2.583 -5.913 22.735 1.00 70.75 77 ILE A CA 1
ATOM 565 C C . ILE A 1 77 ? -2.963 -7.100 21.846 1.00 70.75 77 ILE A C 1
ATOM 567 O O . ILE A 1 77 ? -3.530 -8.086 22.319 1.00 70.75 77 ILE A O 1
ATOM 571 N N . LYS A 1 78 ? -2.683 -6.994 20.539 1.00 62.69 78 LYS A N 1
ATOM 572 C CA . LYS A 1 78 ? -3.003 -8.020 19.539 1.00 62.69 78 LYS A CA 1
ATOM 573 C C . LYS A 1 78 ? -2.228 -7.774 18.238 1.00 62.69 78 LYS A C 1
ATOM 575 O O . LYS A 1 78 ? -2.238 -6.648 17.745 1.00 62.69 78 LYS A O 1
ATOM 580 N N . GLY A 1 79 ? -1.607 -8.820 17.693 1.00 50.78 79 GLY A N 1
ATOM 581 C CA . GLY A 1 79 ? -1.032 -8.850 16.341 1.00 50.78 79 GLY A CA 1
ATOM 582 C C . GLY A 1 79 ? -1.804 -9.839 15.465 1.00 50.78 79 GLY A C 1
ATOM 583 O O . GLY A 1 79 ? -2.252 -10.872 15.979 1.00 50.78 79 GLY A O 1
ATOM 584 N N . ALA A 1 80 ? -2.022 -9.500 14.195 1.00 53.59 80 ALA A N 1
ATOM 585 C CA . ALA A 1 80 ? -2.710 -10.334 13.207 1.00 53.59 80 ALA A CA 1
ATOM 586 C C . ALA A 1 80 ? -2.099 -10.169 11.811 1.00 53.59 80 ALA A C 1
ATOM 588 O O . ALA A 1 80 ? -1.717 -9.024 11.464 1.00 53.59 80 ALA A O 1
#

pLDDT: mean 70.56, std 9.31, range [49.72, 87.38]

Foldseek 3Di:
DPPPVVVVVVVVVVVVCC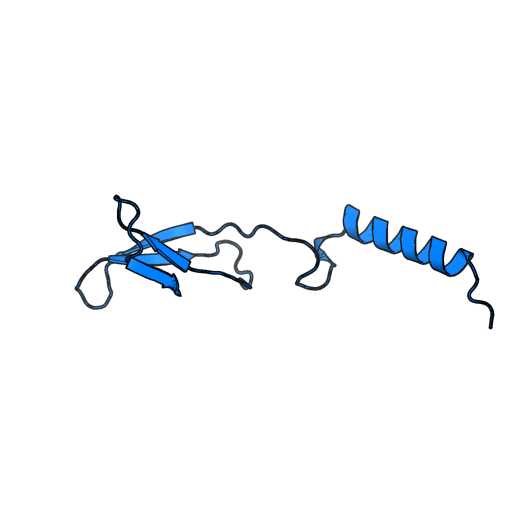VVPPVVPDPVPRDDPDFDKDWDWDQDPVNDDIDIDIDGPVPDDDDPDKDWDADPVGHTPDID